Protein AF-A0A4R6S9Q6-F1 (afdb_monomer_lite)

pLDDT: mean 83.66, std 18.64, range [42.25, 98.19]

Organism: NCBI:txid340320

Foldseek 3Di:
DDDDDDDDDPPPVPDDPPPDFDKDFPAWDAAPNWIWTWIAGPNQRKIWTQTPPAPDHRDTDIDGHHPDDDDPVVVNVVVVVLVVPADPVPRHD

Structure (mmCIF, N/CA/C/O backbone):
data_AF-A0A4R6S9Q6-F1
#
_entry.id   AF-A0A4R6S9Q6-F1
#
loop_
_atom_site.group_PDB
_atom_site.id
_atom_site.type_symbol
_atom_site.label_atom_id
_atom_site.label_alt_id
_atom_site.label_comp_id
_atom_site.label_asym_id
_atom_site.label_entity_id
_atom_site.label_seq_id
_atom_site.pdbx_PDB_ins_code
_atom_site.Cartn_x
_atom_site.Cartn_y
_atom_site.Cartn_z
_atom_site.occupancy
_atom_site.B_iso_or_equiv
_atom_site.auth_seq_id
_atom_site.auth_comp_id
_atom_site.auth_asym_id
_atom_site.auth_atom_id
_atom_site.pdbx_PDB_model_num
ATOM 1 N N . MET A 1 1 ? -19.609 -44.288 -45.469 1.00 51.28 1 MET A N 1
ATOM 2 C CA . MET A 1 1 ? -18.524 -44.129 -44.491 1.00 51.28 1 MET A CA 1
ATOM 3 C C . MET A 1 1 ? -17.615 -43.081 -45.059 1.00 51.28 1 MET A C 1
ATOM 5 O O . MET A 1 1 ? -16.962 -43.413 -46.023 1.00 51.28 1 MET A O 1
ATOM 9 N N . ASP A 1 2 ? -17.664 -41.875 -44.515 1.00 50.69 2 ASP A N 1
ATOM 10 C CA . ASP A 1 2 ? -16.507 -41.024 -44.249 1.00 50.69 2 ASP A CA 1
ATOM 11 C C . ASP A 1 2 ? -16.978 -40.111 -43.114 1.00 50.69 2 ASP A C 1
ATOM 13 O O . ASP A 1 2 ? -18.110 -39.617 -43.128 1.00 50.69 2 ASP A O 1
ATOM 17 N N . LYS A 1 3 ? -16.200 -40.101 -42.036 1.00 52.28 3 LYS A N 1
ATOM 18 C CA . LYS A 1 3 ? -16.439 -39.306 -40.841 1.00 52.28 3 LYS A CA 1
ATOM 19 C C . LYS A 1 3 ? -15.527 -38.097 -40.937 1.00 52.28 3 LYS A C 1
ATOM 21 O O . LYS A 1 3 ? -14.320 -38.275 -40.862 1.00 52.28 3 LYS A O 1
ATOM 26 N N . ASP A 1 4 ? -16.129 -36.928 -40.998 1.00 53.12 4 ASP A N 1
ATOM 27 C CA . ASP A 1 4 ? -15.511 -35.664 -40.615 1.00 53.12 4 ASP A CA 1
ATOM 28 C C . ASP A 1 4 ? -16.547 -35.038 -39.659 1.00 53.12 4 ASP A C 1
ATOM 30 O O . ASP A 1 4 ? -17.569 -34.517 -40.097 1.00 53.12 4 ASP A O 1
ATOM 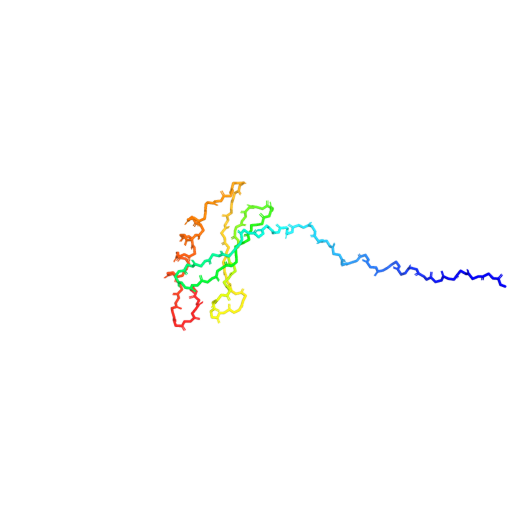34 N N . ASP A 1 5 ? -16.641 -35.473 -38.399 1.00 48.22 5 ASP A N 1
ATOM 35 C CA . ASP A 1 5 ? -15.813 -35.078 -37.243 1.00 48.22 5 ASP A CA 1
ATOM 36 C C . ASP A 1 5 ? -15.679 -33.550 -37.083 1.00 48.22 5 ASP A C 1
ATOM 38 O O . ASP A 1 5 ? -14.662 -32.956 -37.406 1.00 48.22 5 ASP A O 1
ATOM 42 N N . GLU A 1 6 ? -16.810 -32.968 -36.661 1.00 55.22 6 GLU A N 1
ATOM 43 C CA . GLU A 1 6 ? -17.016 -31.948 -35.616 1.00 55.22 6 GLU A CA 1
ATOM 44 C C . GLU A 1 6 ? -16.251 -30.594 -35.591 1.00 55.22 6 GLU A C 1
ATOM 46 O O . GLU A 1 6 ? -15.227 -30.393 -36.233 1.00 55.22 6 GLU A O 1
ATOM 51 N N . PRO A 1 7 ? -16.859 -29.588 -34.924 1.00 52.91 7 PRO A N 1
ATOM 52 C CA . PRO A 1 7 ? -16.855 -28.187 -35.324 1.00 52.91 7 PRO A CA 1
ATOM 53 C 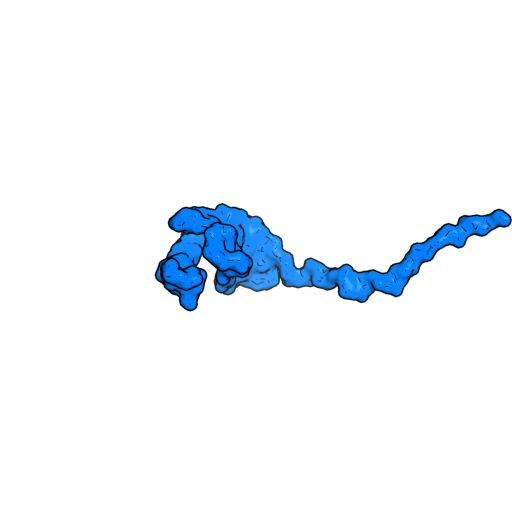C . PRO A 1 7 ? -15.779 -27.378 -34.599 1.00 52.91 7 PRO A C 1
ATOM 55 O O . PRO A 1 7 ? -15.349 -27.730 -33.503 1.00 52.91 7 PRO A O 1
ATOM 58 N N . THR A 1 8 ? -15.439 -26.207 -35.131 1.00 50.00 8 THR A N 1
ATOM 59 C CA . THR A 1 8 ? -14.844 -25.148 -34.310 1.00 50.00 8 THR A CA 1
ATOM 60 C C . THR A 1 8 ? -15.686 -23.894 -34.426 1.00 50.00 8 THR A C 1
ATOM 62 O O . THR A 1 8 ? -15.712 -23.213 -35.447 1.00 50.00 8 THR A O 1
ATOM 65 N N . ASP A 1 9 ? -16.425 -23.684 -33.347 1.00 47.91 9 ASP A N 1
ATOM 66 C CA . ASP A 1 9 ? -17.030 -22.448 -32.889 1.00 47.91 9 ASP A CA 1
ATOM 67 C C . ASP A 1 9 ? -16.065 -21.260 -33.073 1.00 47.91 9 ASP A C 1
ATOM 69 O O . ASP A 1 9 ? -15.148 -21.036 -32.287 1.00 47.91 9 ASP A O 1
ATOM 73 N N . ASP A 1 10 ? -16.246 -20.510 -34.158 1.00 47.06 10 ASP A N 1
ATOM 74 C CA . ASP A 1 10 ? -15.585 -19.224 -34.398 1.00 47.06 10 ASP A CA 1
ATOM 75 C C . ASP A 1 10 ? -16.362 -18.140 -33.625 1.00 47.06 10 ASP A C 1
ATOM 77 O O . ASP A 1 10 ? -17.043 -17.286 -34.198 1.00 47.06 10 ASP A O 1
ATOM 81 N N . SER A 1 11 ? -16.395 -18.239 -32.292 1.00 49.19 11 SER A N 1
ATOM 82 C CA . SER A 1 11 ? -17.037 -17.252 -31.410 1.00 49.19 11 SER A CA 1
ATOM 83 C C . SER A 1 11 ? -16.437 -17.210 -29.998 1.00 49.19 11 SER A C 1
ATOM 85 O O . SER A 1 11 ? -17.150 -16.975 -29.031 1.00 49.19 11 SER A O 1
ATOM 87 N N . ASP A 1 12 ? -15.107 -17.289 -29.881 1.00 42.25 12 ASP A N 1
ATOM 88 C CA . ASP A 1 12 ? -14.383 -16.874 -28.659 1.00 42.25 12 ASP A CA 1
ATOM 89 C C . ASP A 1 12 ? -13.524 -15.607 -28.876 1.00 42.25 12 ASP A C 1
ATOM 91 O O . ASP A 1 12 ? -12.597 -15.290 -28.141 1.00 42.25 12 ASP A O 1
ATOM 95 N N . SER A 1 13 ? -13.830 -14.800 -29.897 1.00 48.81 13 SER A N 1
ATOM 96 C CA . SER A 1 13 ? -13.095 -13.551 -30.175 1.00 48.81 13 SER A CA 1
ATOM 97 C C . SER A 1 13 ? -13.524 -12.364 -29.289 1.00 48.81 13 SER A C 1
ATOM 99 O O . SER A 1 13 ? -13.610 -11.229 -29.759 1.00 48.81 13 SER A O 1
ATOM 101 N N . SER A 1 14 ? -13.826 -12.577 -28.002 1.00 49.75 14 SER A N 1
ATOM 102 C CA . SER A 1 14 ? -14.195 -11.477 -27.082 1.00 49.75 14 SER A CA 1
ATOM 103 C C . SER A 1 14 ? -13.711 -11.584 -25.626 1.00 49.75 14 SER A C 1
ATOM 105 O O . SER A 1 14 ? -14.056 -10.716 -24.828 1.00 49.75 14 SER A O 1
ATOM 107 N N . MET A 1 15 ? -12.858 -12.545 -25.258 1.00 42.84 15 MET A N 1
ATOM 108 C CA . MET A 1 15 ? -12.222 -12.590 -23.928 1.00 42.84 15 M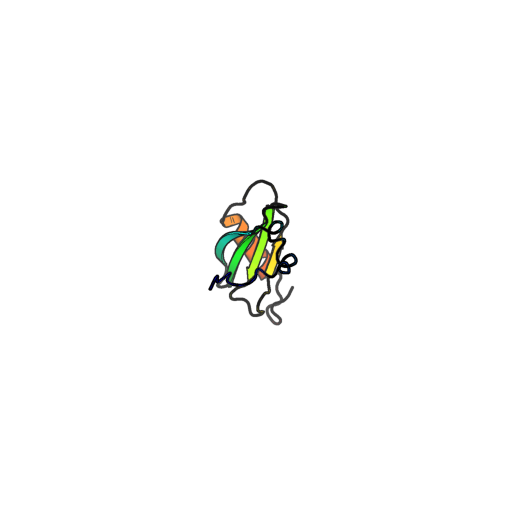ET A CA 1
ATOM 109 C C . MET A 1 15 ? -10.793 -13.142 -24.089 1.00 42.84 15 MET A C 1
ATOM 111 O O . MET A 1 15 ? -10.597 -14.339 -24.146 1.00 42.84 15 MET A O 1
ATOM 115 N N . LEU A 1 16 ? -9.719 -12.372 -24.252 1.00 45.19 16 LEU A N 1
ATOM 116 C CA . LEU A 1 16 ? -9.168 -11.404 -23.313 1.00 45.19 16 LEU A CA 1
ATOM 117 C C . LEU A 1 16 ? -8.134 -10.559 -24.080 1.00 45.19 16 LEU A C 1
ATOM 119 O O . LEU A 1 16 ? -7.133 -11.083 -24.565 1.00 45.19 16 LEU A O 1
ATOM 123 N N . ARG A 1 17 ? -8.307 -9.236 -24.138 1.00 48.16 17 ARG A N 1
ATOM 124 C CA . ARG A 1 17 ? -7.139 -8.349 -24.226 1.00 48.16 17 ARG A CA 1
ATOM 125 C C . ARG A 1 17 ? -6.411 -8.459 -22.886 1.00 48.16 17 ARG A C 1
ATOM 127 O O . ARG A 1 17 ? -6.705 -7.694 -21.979 1.00 48.16 17 ARG A O 1
ATOM 134 N N . GLN A 1 18 ? -5.569 -9.473 -22.721 1.00 50.53 18 GLN A N 1
ATOM 135 C CA . GLN A 1 18 ? -4.891 -9.744 -21.451 1.00 50.53 18 GLN A CA 1
ATOM 136 C C . GLN A 1 18 ? -3.538 -9.036 -21.308 1.00 50.53 18 GLN A C 1
ATOM 138 O O . GLN A 1 18 ? -2.854 -9.221 -20.307 1.00 50.53 18 GLN A O 1
ATOM 143 N N . ASP A 1 19 ? -3.192 -8.164 -22.253 1.00 50.00 19 ASP A N 1
ATOM 144 C CA . ASP A 1 19 ? -1.932 -7.429 -22.266 1.00 50.00 19 ASP A CA 1
ATOM 145 C C . ASP A 1 19 ? -2.199 -5.916 -22.249 1.00 50.00 19 ASP A C 1
ATOM 147 O O . ASP A 1 19 ? -2.305 -5.297 -23.305 1.00 50.00 19 ASP A O 1
ATOM 151 N N . ASP A 1 20 ? -2.347 -5.343 -21.047 1.00 55.25 20 ASP A N 1
ATOM 152 C CA . ASP A 1 20 ? -2.000 -3.928 -20.769 1.00 55.25 20 ASP A CA 1
ATOM 153 C C . ASP A 1 20 ? -1.801 -3.628 -19.264 1.00 55.25 20 ASP A C 1
ATOM 155 O O . ASP A 1 20 ? -1.174 -2.641 -18.909 1.00 55.25 20 ASP A O 1
ATOM 159 N N . GLU A 1 21 ? -2.227 -4.506 -18.343 1.00 62.34 21 GLU A N 1
ATOM 160 C CA . GLU A 1 21 ? -1.962 -4.350 -16.898 1.00 62.34 21 GLU A CA 1
ATOM 161 C C . GLU A 1 21 ? -1.082 -5.483 -16.357 1.00 62.34 21 GLU A C 1
ATOM 163 O O . GLU A 1 21 ? -1.460 -6.236 -15.458 1.00 62.34 21 GLU A O 1
ATOM 168 N N . SER A 1 22 ? 0.117 -5.645 -16.924 1.00 84.94 22 SER A N 1
ATOM 169 C CA . SER A 1 22 ? 1.080 -6.591 -16.355 1.00 84.94 22 SER A CA 1
ATOM 170 C C . SER A 1 22 ? 1.621 -6.050 -15.028 1.00 84.94 22 SER A C 1
ATOM 172 O O . SER A 1 22 ? 2.233 -4.982 -14.950 1.00 84.94 22 SER A O 1
ATOM 174 N N . TYR A 1 23 ? 1.371 -6.806 -13.961 1.00 89.50 23 TYR A N 1
ATOM 175 C CA . TYR A 1 23 ? 1.887 -6.538 -12.628 1.00 89.50 23 TYR A CA 1
ATOM 176 C C . TYR A 1 23 ? 3.040 -7.486 -12.317 1.00 89.50 23 TYR A C 1
ATOM 178 O O . TYR A 1 23 ? 2.906 -8.703 -12.414 1.00 89.50 23 TYR A O 1
ATOM 186 N N . THR A 1 24 ? 4.167 -6.925 -11.889 1.00 93.56 24 THR A N 1
ATOM 187 C CA . THR A 1 24 ? 5.250 -7.693 -11.273 1.00 93.56 24 THR A CA 1
ATOM 188 C C . THR A 1 24 ? 5.015 -7.759 -9.773 1.00 93.56 24 THR A C 1
ATOM 190 O O . THR A 1 24 ? 5.005 -6.725 -9.109 1.00 93.56 24 THR A O 1
ATOM 193 N N . GLU A 1 25 ? 4.846 -8.956 -9.220 1.00 94.94 25 GLU A N 1
ATOM 194 C CA . GLU A 1 25 ? 4.814 -9.138 -7.769 1.00 94.94 25 GLU A CA 1
ATOM 195 C C . GLU A 1 25 ? 6.225 -8.953 -7.193 1.00 94.94 25 GLU A C 1
ATOM 197 O O . GLU A 1 25 ? 7.154 -9.676 -7.549 1.00 94.94 25 GLU A O 1
ATOM 202 N N . LEU A 1 26 ? 6.388 -7.964 -6.311 1.00 95.44 26 LEU A N 1
ATOM 203 C CA . LEU A 1 26 ? 7.649 -7.683 -5.616 1.00 95.44 26 LEU A CA 1
ATOM 204 C C . LEU A 1 26 ? 7.767 -8.458 -4.296 1.00 95.44 26 LEU A C 1
ATOM 206 O O . LEU A 1 26 ? 8.862 -8.595 -3.754 1.00 95.44 26 LEU A O 1
ATOM 210 N N . GLY A 1 27 ? 6.648 -8.978 -3.788 1.00 96.31 27 GLY A N 1
ATOM 211 C CA . GLY A 1 27 ? 6.585 -9.862 -2.629 1.00 96.31 27 GLY A CA 1
ATOM 212 C C . GLY A 1 27 ? 5.757 -9.303 -1.475 1.00 96.31 27 GLY A C 1
ATOM 213 O O . GLY A 1 27 ? 5.041 -8.309 -1.613 1.00 96.31 27 GLY A O 1
ATOM 214 N N . ARG A 1 28 ? 5.847 -9.978 -0.323 1.00 97.81 28 ARG A N 1
ATOM 215 C CA . ARG A 1 28 ? 5.138 -9.602 0.907 1.00 97.81 28 ARG A CA 1
ATOM 216 C C . ARG A 1 28 ? 6.022 -8.796 1.849 1.00 97.81 28 ARG A C 1
ATOM 218 O O . ARG A 1 28 ? 7.173 -9.156 2.096 1.00 97.81 28 ARG A O 1
ATOM 225 N N . PHE A 1 29 ? 5.446 -7.740 2.405 1.00 98.00 29 PHE A N 1
ATOM 226 C CA . PHE A 1 29 ? 6.094 -6.819 3.328 1.00 98.00 29 PHE A CA 1
ATOM 227 C C . PHE A 1 29 ? 5.279 -6.778 4.612 1.00 98.00 29 PHE A C 1
ATOM 229 O O . PHE A 1 29 ? 4.093 -6.470 4.562 1.00 98.00 29 PHE A O 1
ATOM 236 N N . THR A 1 30 ? 5.909 -7.095 5.742 1.00 97.75 30 THR A N 1
ATOM 237 C CA . THR A 1 30 ? 5.280 -7.002 7.063 1.00 97.75 30 THR A CA 1
ATOM 238 C C . THR A 1 30 ? 5.859 -5.799 7.793 1.00 97.75 30 THR A C 1
ATOM 240 O O . THR A 1 30 ? 7.066 -5.750 8.030 1.00 97.75 30 THR A O 1
ATOM 243 N N . VAL A 1 31 ? 5.009 -4.830 8.122 1.00 96.94 31 VAL A N 1
ATOM 244 C CA . VAL A 1 31 ? 5.357 -3.568 8.778 1.00 96.94 31 VAL A CA 1
ATOM 245 C C . VAL A 1 31 ? 4.365 -3.351 9.906 1.00 96.94 31 VAL A C 1
ATOM 247 O O . VAL A 1 31 ? 3.167 -3.333 9.659 1.00 96.94 31 VAL A O 1
ATOM 250 N N . ASP A 1 32 ? 4.867 -3.197 11.131 1.00 94.75 32 ASP A N 1
ATOM 251 C CA . ASP A 1 32 ? 4.040 -2.951 12.319 1.00 94.75 32 ASP A CA 1
ATOM 252 C C . ASP A 1 32 ? 2.901 -3.989 12.465 1.00 94.75 32 ASP A C 1
ATOM 254 O O . ASP A 1 32 ? 1.750 -3.645 12.687 1.00 94.75 32 ASP A O 1
ATOM 258 N N . GLU A 1 33 ? 3.250 -5.273 12.293 1.00 94.88 33 GLU A N 1
ATOM 259 C CA . GLU A 1 33 ? 2.355 -6.454 12.310 1.00 94.88 33 GLU A CA 1
ATOM 260 C C . GLU A 1 33 ? 1.386 -6.576 11.118 1.00 94.88 33 GLU A C 1
ATOM 262 O O . GLU A 1 33 ? 0.839 -7.653 10.879 1.00 94.88 33 GLU A O 1
ATOM 267 N N . GLU A 1 34 ? 1.290 -5.548 10.277 1.00 96.31 34 GLU A N 1
ATOM 268 C CA . GLU A 1 34 ? 0.459 -5.545 9.078 1.00 96.31 34 GLU A CA 1
ATOM 269 C C . GLU A 1 34 ? 1.220 -6.038 7.841 1.00 96.31 34 GLU A C 1
ATOM 271 O O . GLU A 1 34 ? 2.365 -5.666 7.592 1.00 96.31 34 GLU A O 1
ATOM 276 N N . THR A 1 35 ? 0.588 -6.888 7.031 1.00 97.75 35 THR A N 1
ATOM 277 C CA . THR A 1 35 ? 1.171 -7.502 5.835 1.00 97.75 35 THR A CA 1
ATOM 278 C C . THR A 1 35 ? 0.552 -6.950 4.560 1.00 97.75 35 THR A C 1
ATOM 280 O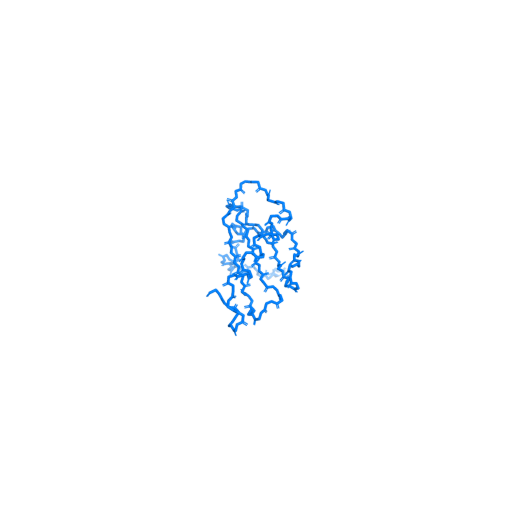 O . THR A 1 35 ? -0.663 -6.995 4.368 1.00 97.75 35 THR A O 1
ATOM 283 N N . PHE A 1 36 ? 1.420 -6.522 3.647 1.00 98.19 36 PHE A N 1
ATOM 284 C CA . PHE A 1 36 ? 1.071 -6.014 2.327 1.00 98.19 36 PHE A CA 1
ATOM 285 C C . PHE A 1 36 ? 1.659 -6.893 1.227 1.00 98.19 36 PHE A C 1
ATOM 287 O O . PHE A 1 36 ? 2.814 -7.318 1.315 1.00 98.19 36 PHE A O 1
ATOM 294 N N . LEU A 1 37 ? 0.879 -7.134 0.174 1.00 97.94 37 LEU A N 1
ATOM 295 C CA . LEU A 1 37 ? 1.381 -7.636 -1.099 1.00 97.94 37 LEU A CA 1
ATOM 296 C C . LEU A 1 37 ? 1.751 -6.437 -1.969 1.00 97.94 37 LEU A C 1
ATOM 298 O O . LEU A 1 37 ? 0.902 -5.601 -2.269 1.00 97.94 37 LEU A O 1
ATOM 302 N N . VAL A 1 38 ? 3.018 -6.347 -2.366 1.00 97.69 38 VAL A N 1
ATOM 303 C CA . VAL A 1 38 ? 3.498 -5.241 -3.193 1.00 97.69 38 VAL A CA 1
ATOM 304 C C . VAL A 1 38 ? 3.626 -5.700 -4.634 1.00 97.69 38 VAL A C 1
ATOM 306 O O . VAL A 1 38 ? 4.287 -6.698 -4.932 1.00 97.69 38 VAL A O 1
ATOM 309 N N . ARG A 1 39 ? 3.010 -4.944 -5.540 1.00 96.31 39 ARG A N 1
ATOM 310 C CA . ARG A 1 39 ? 3.043 -5.174 -6.985 1.00 96.31 39 ARG A CA 1
ATOM 311 C C . ARG A 1 39 ? 3.491 -3.913 -7.709 1.00 96.31 39 ARG A C 1
ATOM 313 O O . ARG A 1 39 ? 3.200 -2.807 -7.265 1.00 96.31 39 ARG A O 1
ATOM 320 N N . ARG A 1 40 ? 4.173 -4.071 -8.839 1.00 95.25 40 ARG A N 1
ATOM 321 C CA . ARG A 1 40 ? 4.591 -2.972 -9.713 1.00 95.25 40 ARG A CA 1
ATOM 322 C C . ARG A 1 40 ? 3.935 -3.093 -11.081 1.00 95.25 40 ARG A C 1
ATOM 324 O O . ARG A 1 40 ? 4.082 -4.132 -11.720 1.00 95.25 40 ARG A O 1
ATOM 331 N N . ARG A 1 41 ? 3.243 -2.049 -11.534 1.00 93.56 41 ARG A N 1
ATOM 332 C CA . ARG A 1 41 ? 2.635 -1.988 -12.871 1.00 93.56 41 ARG A CA 1
ATOM 333 C C . ARG A 1 41 ? 3.718 -1.736 -13.920 1.00 93.56 41 ARG A C 1
ATOM 335 O O . ARG A 1 41 ? 4.552 -0.852 -13.740 1.00 93.56 41 ARG A O 1
ATOM 342 N N . ALA A 1 42 ? 3.728 -2.504 -15.006 1.00 91.00 42 ALA A N 1
ATOM 343 C CA . ALA A 1 42 ? 4.743 -2.365 -16.052 1.00 91.00 42 ALA A CA 1
ATOM 344 C C . ALA A 1 42 ? 4.596 -1.078 -16.884 1.00 91.00 42 ALA A C 1
ATOM 346 O O . ALA A 1 42 ? 5.597 -0.553 -17.360 1.00 91.00 42 ALA A O 1
ATOM 347 N N . GLU A 1 43 ? 3.365 -0.586 -17.049 1.00 90.12 43 GLU A N 1
ATOM 348 C CA . GLU A 1 43 ? 3.034 0.565 -17.900 1.00 90.12 43 GLU A CA 1
ATOM 349 C C . GLU A 1 43 ? 3.642 1.880 -17.389 1.00 90.12 43 GLU A C 1
ATOM 351 O O . GLU A 1 43 ? 4.325 2.581 -18.132 1.00 90.12 43 GLU A O 1
ATOM 356 N N . ASP A 1 44 ? 3.429 2.204 -16.112 1.00 91.75 44 ASP A N 1
ATOM 357 C CA . ASP A 1 44 ? 3.831 3.480 -15.504 1.00 91.75 44 ASP A CA 1
ATOM 358 C C . ASP A 1 44 ? 4.829 3.310 -14.342 1.00 91.75 44 ASP A C 1
ATOM 360 O O . ASP A 1 44 ? 5.293 4.286 -13.747 1.00 91.75 44 ASP A O 1
ATOM 364 N N . GLY A 1 45 ? 5.170 2.065 -14.001 1.00 93.81 45 GLY A N 1
ATOM 365 C CA . GLY A 1 45 ? 6.048 1.740 -12.884 1.00 93.81 45 GLY A CA 1
ATOM 366 C C . GLY A 1 45 ? 5.417 1.945 -11.507 1.00 93.81 45 GLY A C 1
ATOM 367 O O . GLY A 1 45 ? 6.152 1.840 -10.522 1.00 93.81 45 GLY A O 1
ATOM 368 N N . SER A 1 46 ? 4.116 2.251 -11.417 1.00 95.69 46 SER A N 1
ATOM 369 C CA . SER A 1 46 ? 3.412 2.486 -10.154 1.00 95.69 46 SER A CA 1
ATOM 370 C C . SER A 1 46 ? 3.474 1.275 -9.234 1.00 95.69 46 SER A C 1
ATOM 372 O O . SER A 1 46 ? 3.496 0.121 -9.669 1.00 95.69 46 SER A O 1
ATOM 374 N N . HIS A 1 47 ? 3.511 1.552 -7.934 1.00 97.06 47 HIS A N 1
ATOM 375 C CA . HIS A 1 47 ? 3.529 0.530 -6.900 1.00 97.06 47 HIS A CA 1
ATOM 376 C C . HIS A 1 47 ? 2.158 0.446 -6.248 1.00 97.06 47 HIS A C 1
ATOM 378 O O . HIS A 1 47 ? 1.634 1.447 -5.758 1.00 97.06 47 HIS A O 1
ATOM 384 N N . HIS A 1 48 ? 1.603 -0.756 -6.228 1.00 96.94 48 HIS A N 1
ATOM 385 C CA . HIS A 1 48 ? 0.356 -1.095 -5.569 1.00 96.94 48 HIS A CA 1
ATOM 386 C C . HIS A 1 48 ? 0.668 -1.884 -4.304 1.00 96.94 48 HIS A C 1
ATOM 388 O O . HIS A 1 48 ? 1.470 -2.819 -4.330 1.00 96.94 48 HIS A O 1
ATOM 394 N N . TYR A 1 49 ? 0.039 -1.481 -3.209 1.00 97.69 49 TYR A N 1
ATOM 395 C CA . TYR A 1 49 ? 0.200 -2.052 -1.884 1.00 97.69 49 TYR A CA 1
ATOM 396 C C . TYR A 1 49 ? -1.158 -2.597 -1.457 1.00 97.69 49 TYR A C 1
ATOM 398 O O . TYR A 1 49 ? -1.994 -1.847 -0.953 1.00 97.69 49 TYR A O 1
ATOM 406 N N . ASP A 1 50 ? -1.389 -3.886 -1.689 1.00 97.25 50 ASP A N 1
ATOM 407 C CA . ASP A 1 50 ? -2.629 -4.542 -1.278 1.00 97.25 50 ASP A CA 1
ATOM 408 C C . ASP A 1 50 ? -2.497 -4.969 0.186 1.00 97.25 50 ASP A C 1
ATOM 410 O O . ASP A 1 50 ? -1.578 -5.715 0.537 1.00 97.25 50 ASP A O 1
ATOM 414 N N . TRP A 1 51 ? -3.387 -4.488 1.050 1.00 96.81 51 TRP A N 1
ATOM 415 C CA . TRP A 1 51 ? -3.360 -4.770 2.480 1.00 96.81 51 TRP A CA 1
ATOM 416 C C . TRP A 1 51 ? -4.005 -6.132 2.752 1.00 96.81 51 TRP A C 1
ATOM 418 O O . TRP A 1 51 ? -5.219 -6.290 2.692 1.00 96.81 51 TRP A O 1
ATOM 428 N N . VAL A 1 52 ? -3.177 -7.141 3.034 1.00 96.69 52 VAL A N 1
ATOM 429 C CA . VAL A 1 52 ? -3.608 -8.545 3.151 1.00 96.69 52 VAL A CA 1
ATOM 430 C C . VAL A 1 52 ? -4.102 -8.887 4.556 1.00 96.69 52 VAL A C 1
ATOM 432 O O . VAL A 1 52 ? -5.022 -9.682 4.696 1.00 96.69 52 VAL A O 1
ATOM 435 N N . SER A 1 53 ? -3.478 -8.334 5.598 1.00 94.44 53 SER A N 1
ATOM 436 C CA . SER A 1 53 ? -3.898 -8.545 6.996 1.00 94.44 53 SER A CA 1
ATOM 437 C C . SER A 1 53 ? -4.905 -7.513 7.499 1.00 94.44 53 SER A C 1
ATOM 439 O O . SER A 1 53 ? -5.350 -7.615 8.639 1.00 94.44 53 SER A O 1
ATOM 441 N N . GLY A 1 54 ? -5.214 -6.506 6.679 1.00 89.19 54 GLY A N 1
ATOM 442 C CA . GLY A 1 54 ? -5.996 -5.355 7.096 1.00 89.19 54 GLY A CA 1
ATOM 443 C C . GLY A 1 54 ? -7.441 -5.709 7.426 1.00 89.19 54 GLY A C 1
ATOM 444 O O . GLY A 1 54 ? -7.952 -6.738 6.987 1.00 89.19 54 GLY A O 1
ATOM 445 N N . PRO A 1 55 ? -8.145 -4.831 8.158 1.00 89.38 55 PRO A N 1
ATOM 446 C CA . PRO A 1 55 ? -9.529 -5.075 8.565 1.00 89.38 55 PRO A CA 1
ATOM 447 C C . PRO A 1 55 ? -10.524 -5.063 7.393 1.00 89.38 55 PRO A C 1
ATOM 449 O O . PRO A 1 55 ? -11.666 -5.488 7.558 1.00 89.38 55 PRO A O 1
ATOM 452 N N . ASN A 1 56 ? -10.104 -4.559 6.229 1.00 87.38 56 ASN A N 1
ATOM 453 C CA . ASN A 1 56 ? -10.940 -4.345 5.056 1.00 87.38 56 ASN A CA 1
ATOM 454 C C . ASN A 1 56 ? -10.392 -5.144 3.863 1.00 87.38 56 ASN A C 1
ATOM 456 O O . ASN A 1 56 ? -9.358 -4.787 3.295 1.00 87.38 56 ASN A O 1
ATOM 460 N N . ASP A 1 57 ? -11.101 -6.204 3.464 1.00 88.81 57 ASP A N 1
ATOM 461 C CA . ASP A 1 57 ? -10.711 -7.056 2.336 1.00 88.81 57 ASP A CA 1
ATOM 462 C C . ASP A 1 57 ? -10.589 -6.258 1.030 1.00 88.81 57 ASP A C 1
ATOM 464 O O . ASP A 1 57 ? -11.481 -5.497 0.648 1.00 88.81 57 ASP A O 1
ATOM 468 N N . GLY A 1 58 ? -9.478 -6.461 0.318 1.00 89.94 58 GLY A N 1
ATOM 469 C CA . GLY A 1 58 ? -9.201 -5.784 -0.951 1.00 89.94 58 GLY A CA 1
ATOM 470 C C . GLY A 1 58 ? -8.838 -4.304 -0.812 1.00 89.94 58 GLY A C 1
ATOM 471 O O . GLY A 1 58 ? -8.754 -3.607 -1.824 1.00 89.94 58 GLY A O 1
ATOM 472 N N . TYR A 1 59 ? -8.624 -3.813 0.412 1.00 93.69 59 TYR A N 1
ATOM 473 C CA . TYR A 1 59 ? -8.155 -2.455 0.644 1.00 93.69 59 TYR A CA 1
ATOM 474 C C . TYR A 1 59 ? -6.640 -2.336 0.455 1.00 93.69 59 TYR A C 1
ATOM 476 O O . TYR A 1 59 ? -5.895 -3.314 0.484 1.00 93.69 59 TYR A O 1
ATOM 484 N N . GLY A 1 60 ? -6.172 -1.114 0.228 1.00 94.62 60 GLY A N 1
ATOM 485 C CA . GLY A 1 60 ? -4.787 -0.838 -0.108 1.00 94.62 60 GLY A CA 1
ATOM 486 C C . GLY A 1 60 ? -4.631 0.561 -0.674 1.00 94.62 60 GLY A C 1
ATOM 487 O O . GLY A 1 60 ? -5.555 1.376 -0.642 1.00 94.62 60 GLY A O 1
ATOM 488 N N . PHE A 1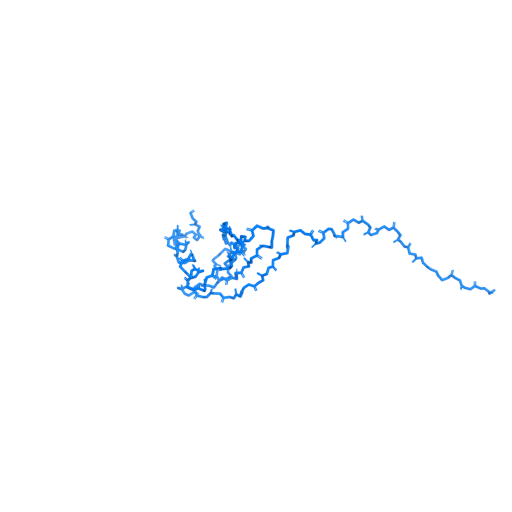 61 ? -3.453 0.842 -1.211 1.00 96.81 61 PHE A N 1
ATOM 489 C CA . PHE A 1 61 ? -3.178 2.120 -1.853 1.00 96.81 61 PHE A CA 1
ATOM 490 C C . PHE A 1 61 ? -2.164 1.957 -2.983 1.00 96.81 61 PHE A C 1
ATOM 492 O O . PHE A 1 61 ? -1.524 0.915 -3.147 1.00 96.81 61 PHE A O 1
ATOM 499 N N . SER A 1 62 ? -2.026 2.997 -3.798 1.00 96.06 62 SER A N 1
ATOM 500 C CA . SER A 1 62 ? -1.071 3.014 -4.902 1.00 96.06 62 SER A CA 1
ATOM 501 C C . SER A 1 62 ? -0.297 4.316 -4.903 1.00 96.06 62 SER A C 1
ATOM 503 O O . SER A 1 62 ? -0.822 5.371 -4.551 1.00 96.06 62 SER A O 1
ATOM 505 N N . VAL A 1 63 ? 0.968 4.230 -5.290 1.00 96.12 63 VAL A N 1
ATOM 506 C CA . VAL A 1 63 ? 1.863 5.378 -5.410 1.00 96.12 63 VAL A CA 1
ATOM 507 C C . VAL A 1 63 ? 2.411 5.391 -6.825 1.00 96.12 63 VAL A C 1
ATOM 509 O O . VAL A 1 63 ? 2.811 4.345 -7.348 1.00 96.12 63 VAL A O 1
ATOM 512 N N . SER A 1 64 ? 2.429 6.574 -7.441 1.00 94.25 64 SER A N 1
ATOM 513 C CA . SER A 1 64 ? 3.065 6.757 -8.741 1.00 94.25 64 SER A CA 1
ATOM 514 C C . SER A 1 64 ? 4.520 6.298 -8.685 1.00 94.25 64 SER A C 1
ATOM 516 O O . SER A 1 64 ? 5.217 6.452 -7.680 1.00 94.25 64 SER A O 1
ATOM 518 N N . GLY A 1 65 ? 4.967 5.683 -9.770 1.00 90.06 65 GLY A N 1
ATOM 519 C CA . GLY A 1 65 ? 6.313 5.156 -9.869 1.00 90.06 65 GLY A CA 1
ATOM 520 C C . GLY A 1 65 ? 7.161 5.907 -10.874 1.00 90.06 65 GLY A C 1
ATOM 521 O O . GLY A 1 65 ? 6.854 7.018 -11.304 1.00 90.06 65 GLY A O 1
ATOM 522 N N . GLY A 1 66 ? 8.254 5.257 -11.240 1.00 87.06 66 GLY A N 1
ATOM 523 C CA . GLY A 1 66 ? 9.112 5.654 -12.339 1.00 87.06 66 GLY A CA 1
ATOM 524 C C . GLY A 1 66 ? 9.790 4.425 -12.925 1.00 87.06 66 GLY A C 1
ATOM 525 O O . GLY A 1 66 ? 9.471 3.285 -12.574 1.00 87.06 66 GLY A O 1
ATOM 526 N N . SER A 1 67 ? 10.754 4.655 -13.810 1.00 84.38 67 SER A N 1
ATOM 527 C CA . SER A 1 67 ? 11.464 3.585 -14.516 1.00 84.38 67 SER A CA 1
ATOM 528 C C . SER 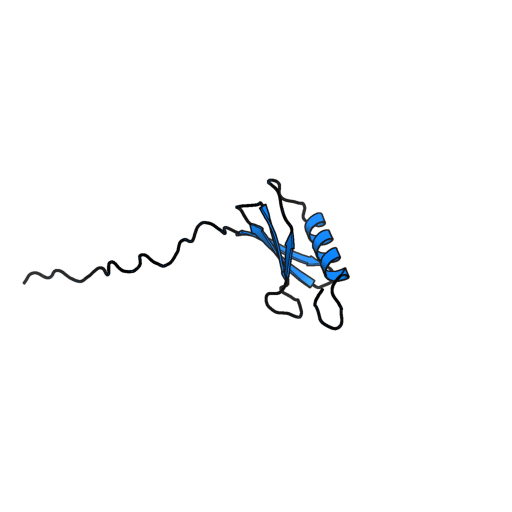A 1 67 ? 12.265 2.674 -13.580 1.00 84.38 67 SER A C 1
ATOM 530 O O . SER A 1 67 ? 12.413 1.485 -13.868 1.00 84.38 67 SER A O 1
ATOM 532 N N . GLU A 1 68 ? 12.735 3.197 -12.445 1.00 87.12 68 GLU A N 1
ATOM 533 C CA . GLU A 1 68 ? 13.562 2.460 -11.487 1.00 87.12 68 GLU A CA 1
ATOM 534 C C . GLU A 1 68 ? 12.738 1.865 -10.330 1.00 87.12 68 GLU A C 1
ATOM 536 O O . GLU A 1 68 ? 11.835 2.530 -9.812 1.00 87.12 68 GLU A O 1
ATOM 541 N N . PRO A 1 69 ? 13.032 0.619 -9.907 1.00 85.81 69 PRO A N 1
ATOM 542 C CA . PRO A 1 69 ? 12.459 0.052 -8.693 1.00 85.81 69 PRO A CA 1
ATOM 543 C C . PRO A 1 69 ? 13.030 0.751 -7.452 1.00 85.81 69 PRO A C 1
ATOM 545 O O . PRO A 1 69 ? 14.197 1.144 -7.429 1.00 85.81 69 PRO A O 1
ATOM 548 N N . ILE A 1 70 ? 12.219 0.871 -6.402 1.00 94.00 70 ILE A N 1
ATOM 549 C CA . ILE A 1 70 ? 12.658 1.424 -5.115 1.00 94.00 70 ILE A CA 1
ATOM 550 C C . ILE A 1 70 ? 13.139 0.318 -4.170 1.00 94.00 70 ILE A C 1
ATOM 552 O O . ILE A 1 70 ? 12.890 -0.870 -4.386 1.00 94.00 70 ILE A O 1
ATOM 556 N N . SER A 1 71 ? 13.869 0.702 -3.122 1.00 95.50 71 SER A N 1
ATOM 557 C CA . SER A 1 71 ? 14.390 -0.258 -2.151 1.00 95.50 71 SER A CA 1
ATOM 558 C C . SER A 1 71 ? 13.288 -0.817 -1.247 1.00 95.50 71 SER A C 1
ATOM 560 O O . SER A 1 71 ? 12.233 -0.210 -1.042 1.00 95.50 71 SER A O 1
ATOM 562 N N . ARG A 1 72 ? 13.572 -1.969 -0.629 1.00 94.88 72 ARG A N 1
ATOM 563 C CA . ARG A 1 72 ? 12.690 -2.579 0.372 1.00 94.88 72 ARG A CA 1
ATOM 564 C C . ARG A 1 72 ? 12.377 -1.634 1.536 1.00 94.88 72 ARG A C 1
ATOM 566 O O . ARG A 1 72 ? 11.218 -1.488 1.899 1.00 94.88 72 ARG A O 1
ATOM 573 N N . GLU A 1 73 ? 13.388 -0.952 2.068 1.00 97.06 73 GLU A N 1
ATOM 574 C CA . GLU A 1 73 ? 13.230 0.018 3.163 1.00 97.06 73 GLU A CA 1
ATOM 575 C C . GLU A 1 73 ? 12.314 1.187 2.771 1.00 97.06 73 GLU A C 1
ATOM 577 O O . GLU A 1 73 ? 11.570 1.721 3.599 1.00 97.06 73 GLU A O 1
ATOM 582 N N . GLN A 1 74 ? 12.331 1.575 1.493 1.00 96.81 74 GLN A N 1
ATOM 583 C CA . GLN A 1 74 ? 11.471 2.636 0.991 1.00 96.81 74 GLN A CA 1
ATOM 584 C C . GLN A 1 74 ? 10.011 2.184 0.898 1.00 96.81 74 GLN A C 1
ATOM 586 O O . GLN A 1 74 ? 9.136 2.927 1.337 1.00 96.81 74 GLN A O 1
ATOM 591 N N . HIS A 1 75 ? 9.745 0.950 0.448 1.00 97.56 75 HIS A N 1
ATOM 592 C CA . HIS A 1 75 ? 8.405 0.355 0.535 1.00 97.56 75 HIS A CA 1
ATOM 593 C C . HIS A 1 75 ? 7.889 0.321 1.978 1.00 97.56 75 HIS A C 1
ATOM 595 O O . HIS A 1 75 ? 6.765 0.745 2.237 1.00 97.56 75 HIS A O 1
ATOM 601 N N . GLU A 1 76 ? 8.712 -0.128 2.928 1.00 97.81 76 GLU A N 1
ATOM 602 C CA . GLU A 1 76 ? 8.331 -0.196 4.345 1.00 97.81 76 GLU A CA 1
ATOM 603 C C . GLU A 1 76 ? 8.035 1.193 4.930 1.00 97.81 76 GLU A C 1
ATOM 605 O O . GLU A 1 76 ? 7.079 1.363 5.687 1.00 97.81 76 GLU A O 1
ATOM 610 N N . THR A 1 77 ? 8.808 2.209 4.537 1.00 98.06 77 THR A N 1
ATOM 611 C CA . THR A 1 77 ? 8.572 3.604 4.938 1.00 98.06 77 THR A CA 1
ATOM 612 C C . THR A 1 77 ? 7.247 4.131 4.389 1.00 98.06 77 THR A C 1
ATOM 614 O O . THR A 1 77 ? 6.482 4.757 5.123 1.00 98.06 77 THR A O 1
ATOM 617 N N . THR A 1 78 ? 6.948 3.856 3.117 1.00 97.38 78 THR A N 1
ATOM 618 C CA . THR A 1 78 ? 5.678 4.232 2.489 1.00 97.38 78 THR A CA 1
ATOM 619 C C . THR A 1 78 ? 4.488 3.552 3.174 1.00 97.38 78 THR A C 1
ATOM 621 O O . THR A 1 78 ? 3.511 4.228 3.493 1.00 97.38 78 THR A O 1
ATOM 624 N N . ILE A 1 79 ? 4.588 2.251 3.469 1.00 97.88 79 ILE A N 1
ATOM 625 C CA . ILE A 1 79 ? 3.553 1.492 4.189 1.00 97.88 79 ILE A CA 1
ATOM 626 C C . ILE A 1 79 ? 3.324 2.072 5.589 1.00 97.88 79 ILE A C 1
ATOM 628 O O . ILE A 1 79 ? 2.184 2.340 5.963 1.00 97.88 79 ILE A O 1
ATOM 632 N N . ARG A 1 80 ? 4.391 2.337 6.352 1.00 97.50 80 ARG A N 1
ATOM 633 C CA . ARG A 1 80 ? 4.273 2.929 7.694 1.00 97.50 80 ARG A CA 1
ATOM 634 C C . ARG A 1 80 ? 3.600 4.303 7.665 1.00 97.50 80 ARG A C 1
ATOM 636 O O . ARG A 1 80 ? 2.807 4.624 8.550 1.00 97.50 80 ARG A O 1
ATOM 643 N N . GLY A 1 81 ? 3.901 5.108 6.644 1.00 97.00 81 GLY A N 1
ATOM 644 C CA . GLY A 1 81 ? 3.244 6.395 6.421 1.00 97.00 81 GLY A CA 1
ATOM 645 C C . GLY A 1 81 ? 1.734 6.247 6.233 1.00 97.00 81 GLY A C 1
ATOM 646 O O . GLY A 1 81 ? 0.974 6.938 6.905 1.00 97.00 81 GLY A O 1
ATOM 647 N N . PHE A 1 82 ? 1.311 5.298 5.393 1.00 95.88 82 PHE A N 1
ATOM 648 C CA . PHE A 1 82 ? -0.101 4.971 5.192 1.00 95.88 82 PHE A CA 1
ATOM 649 C C . PHE A 1 82 ? -0.777 4.511 6.493 1.00 95.88 82 PHE A C 1
ATOM 651 O O . PHE A 1 82 ? -1.795 5.084 6.873 1.00 95.88 82 PHE A O 1
ATOM 658 N N . LEU A 1 83 ? -0.188 3.564 7.231 1.00 95.00 83 LEU A N 1
ATOM 659 C CA . LEU A 1 83 ? -0.752 3.073 8.498 1.00 95.00 83 LEU A CA 1
ATOM 660 C C . LEU A 1 83 ? -0.911 4.184 9.546 1.00 95.00 83 LEU A C 1
ATOM 662 O O . LEU A 1 83 ? -1.894 4.205 10.276 1.00 95.00 83 LEU A O 1
ATOM 666 N N . THR A 1 84 ? 0.017 5.145 9.590 1.00 95.44 84 THR A N 1
ATOM 667 C CA . THR A 1 84 ? -0.057 6.291 10.517 1.00 95.44 84 THR A CA 1
ATOM 668 C C . THR A 1 84 ? -1.224 7.228 10.196 1.00 95.44 84 THR A C 1
ATOM 670 O O . THR A 1 84 ? -1.731 7.909 11.085 1.00 95.44 84 THR A O 1
ATOM 673 N N . SER A 1 85 ? -1.640 7.289 8.931 1.00 93.56 85 SER A N 1
ATOM 674 C CA . SER A 1 85 ? -2.779 8.103 8.499 1.00 93.56 85 SER A CA 1
ATOM 675 C C . SER A 1 85 ? -4.136 7.407 8.626 1.00 93.56 85 SER A C 1
ATOM 677 O O . SER A 1 85 ? -5.150 8.079 8.484 1.00 93.56 85 SER A O 1
ATOM 679 N N . ILE A 1 86 ? -4.171 6.100 8.900 1.00 93.56 86 ILE A N 1
ATOM 680 C CA . ILE A 1 86 ? -5.419 5.355 9.088 1.00 93.56 86 ILE A CA 1
ATOM 681 C C . ILE A 1 86 ? -6.048 5.691 10.444 1.00 93.56 86 ILE A C 1
ATOM 683 O O . ILE A 1 86 ? -5.383 5.670 11.481 1.00 93.56 86 ILE A O 1
ATOM 687 N N . ASP A 1 87 ? -7.358 5.940 10.451 1.00 89.19 87 ASP A N 1
ATOM 688 C CA . ASP A 1 87 ? -8.149 6.001 11.676 1.00 89.19 87 ASP A CA 1
ATOM 689 C C . ASP A 1 87 ? -8.216 4.596 12.310 1.00 89.19 87 ASP A C 1
ATOM 691 O O . ASP A 1 87 ? -8.763 3.668 11.703 1.00 89.19 87 ASP A O 1
ATOM 695 N N . PRO A 1 88 ? -7.717 4.411 13.546 1.00 84.81 88 PRO A N 1
ATOM 696 C CA . PRO A 1 88 ? -7.657 3.098 14.190 1.00 84.81 88 PRO A CA 1
ATOM 697 C C . PRO A 1 88 ? -9.035 2.523 14.552 1.00 84.81 88 PRO A C 1
ATOM 699 O O . PRO A 1 88 ? -9.155 1.335 14.837 1.00 84.81 88 PRO A O 1
ATOM 702 N N . THR A 1 89 ? -10.079 3.351 14.573 1.00 86.00 89 THR A N 1
ATOM 703 C CA . THR A 1 89 ? -11.461 2.948 14.854 1.00 86.00 89 THR A CA 1
ATOM 704 C C . THR A 1 89 ? -12.129 2.368 13.615 1.00 86.00 89 THR A C 1
ATOM 706 O O . THR A 1 89 ? -12.944 1.454 13.734 1.00 86.00 89 THR A O 1
ATOM 709 N N . THR A 1 90 ? -11.829 2.918 12.435 1.00 86.19 90 THR A N 1
ATOM 710 C CA . THR A 1 90 ? -12.531 2.569 11.189 1.00 86.19 90 THR A CA 1
ATOM 711 C C . THR A 1 90 ? -11.688 1.741 10.221 1.00 86.19 90 THR A C 1
ATOM 713 O O . THR A 1 90 ? -12.252 1.005 9.415 1.00 86.19 90 THR A O 1
ATOM 716 N N . GLY A 1 91 ? -10.357 1.821 10.294 1.00 83.56 91 GLY A N 1
ATOM 717 C CA . GLY A 1 91 ? -9.454 1.162 9.350 1.00 83.56 91 GLY A CA 1
ATOM 718 C C . GLY A 1 91 ? -9.360 1.857 7.985 1.00 83.56 91 GLY A C 1
ATOM 719 O O . GLY A 1 91 ? -8.898 1.237 7.027 1.00 83.56 91 GLY A O 1
ATOM 720 N N . PHE A 1 92 ? -9.799 3.116 7.887 1.00 82.19 92 PHE A N 1
ATOM 721 C CA . PHE A 1 92 ? -9.757 3.942 6.676 1.00 82.19 92 PHE A CA 1
ATOM 722 C C . PHE A 1 92 ? -8.974 5.244 6.898 1.00 82.19 92 PHE A C 1
ATOM 724 O O . PHE A 1 92 ? -8.782 5.666 8.037 1.00 82.19 92 PHE A O 1
ATOM 731 N N . LEU A 1 93 ? -8.524 5.850 5.793 1.00 83.06 93 LEU A N 1
ATOM 732 C CA . LEU A 1 93 ? -7.939 7.199 5.737 1.00 83.06 93 LEU A CA 1
ATOM 733 C C . LEU A 1 93 ? -8.964 8.297 6.059 1.00 83.06 93 LEU A C 1
ATOM 735 O O . LEU A 1 93 ? -10.139 8.135 5.653 1.00 83.06 93 LEU A O 1
#

Sequence (93 aa):
MDKDDEPTDDSDSSMLRQDDESYTELGRFTVDEETFLVRRRAEDGSHHYDWVSGPNDGYGFSVSGGSEPISREQHETTIRGFLTSIDPTTGFL

Radius of gyration: 20.85 Å; chains: 1; bounding box: 33×52×59 Å

Secondary structure (DSSP, 8-state):
---------S--TTS----S-PEEEEEEEEETTEEEEEEEETTT--EEEEESSSSSTT-EEEE---SSPPPHHHHHHHHHHHHHHS-TTTS--